Protein AF-A0A5R2MU47-F1 (afdb_monomer)

Sequence (101 aa):
TGYLPGRRWPVVRYGLISLAISAVMVFAIELIVRGDVAGTVSFFLQPFKPGWTTIVVFALVLIGLDAVLGRSHQSLMIVAPLTLSLAFVGHQKSHYLGDPP

Foldseek 3Di:
DDDDPDPPPVVVVLLVVLLVVLLVLLLVLVCLLVVDPVVSVVQVVDPPHCSVVSSVVSSCVQVVVCVVVVHRPPVCVVCRVVSNVVSNVNNVCCVVPVDDD

Structure (mmCIF, N/CA/C/O backbone):
data_AF-A0A5R2MU47-F1
#
_entry.id   AF-A0A5R2MU47-F1
#
loop_
_atom_site.group_PDB
_atom_site.id
_atom_site.type_symbol
_atom_site.label_atom_id
_atom_site.label_alt_id
_atom_site.label_comp_id
_atom_site.label_asym_id
_atom_site.label_entity_id
_atom_site.label_seq_id
_atom_site.pdbx_PDB_ins_code
_atom_site.Cartn_x
_atom_site.Cartn_y
_atom_site.Cartn_z
_atom_site.occupancy
_atom_site.B_iso_or_equiv
_atom_site.auth_seq_id
_atom_site.auth_comp_id
_atom_site.auth_asym_id
_atom_site.auth_atom_id
_atom_site.pdbx_PDB_model_num
ATOM 1 N N . THR A 1 1 ? -29.045 -1.112 29.932 1.00 57.25 1 THR A N 1
ATOM 2 C CA . THR A 1 1 ? -28.667 -0.686 28.567 1.00 57.25 1 THR A CA 1
ATOM 3 C C . THR A 1 1 ? -27.793 -1.776 27.983 1.00 57.25 1 THR A C 1
ATOM 5 O O . THR A 1 1 ? -26.723 -2.024 28.518 1.00 57.25 1 THR A O 1
ATOM 8 N N . GLY A 1 2 ? -28.338 -2.561 27.051 1.00 53.62 2 GLY A N 1
ATOM 9 C CA . GLY A 1 2 ? -27.833 -3.891 26.700 1.00 53.62 2 GLY A CA 1
ATOM 10 C C . GLY A 1 2 ? -26.483 -3.891 25.985 1.00 53.62 2 GLY A C 1
ATOM 11 O O . GLY A 1 2 ? -26.272 -3.142 25.033 1.00 53.62 2 GLY A O 1
ATOM 12 N N . TYR A 1 3 ? -25.597 -4.784 26.422 1.00 59.94 3 TYR A N 1
ATOM 13 C CA . TYR A 1 3 ? -24.485 -5.263 25.610 1.00 59.94 3 TYR A CA 1
ATOM 14 C C . TYR A 1 3 ? -25.071 -5.941 24.364 1.00 59.94 3 TYR A C 1
ATOM 16 O O . TYR A 1 3 ? -25.832 -6.897 24.489 1.00 59.94 3 TYR A O 1
ATOM 24 N N . LEU A 1 4 ? -24.738 -5.441 23.171 1.00 60.59 4 LEU A N 1
ATOM 25 C CA . LEU A 1 4 ? -25.024 -6.098 21.892 1.00 60.59 4 LEU A CA 1
ATOM 26 C C . LEU A 1 4 ? -23.769 -6.869 21.445 1.00 60.59 4 LEU A C 1
ATOM 28 O O . LEU A 1 4 ? -22.897 -6.290 20.788 1.00 60.59 4 LEU A O 1
ATOM 32 N N . PRO A 1 5 ? -23.629 -8.162 21.793 1.00 59.97 5 PRO A N 1
ATOM 33 C CA . PRO A 1 5 ? -22.539 -8.985 21.295 1.00 59.97 5 PRO A CA 1
ATOM 34 C C . PRO A 1 5 ? -22.840 -9.332 19.834 1.00 59.97 5 PRO A C 1
ATOM 36 O O . PRO A 1 5 ? -23.652 -10.205 19.551 1.00 59.97 5 PRO A O 1
ATOM 39 N N . GLY A 1 6 ? -22.229 -8.637 18.872 1.00 55.41 6 GLY A N 1
ATOM 40 C CA . GLY A 1 6 ? -22.458 -9.019 17.472 1.00 55.41 6 GLY A CA 1
ATOM 41 C C . GLY A 1 6 ? -21.830 -8.174 16.376 1.00 55.41 6 GLY A C 1
ATOM 42 O O . GLY A 1 6 ? -21.684 -8.653 15.253 1.00 55.41 6 GLY A O 1
ATOM 43 N N . ARG A 1 7 ? -21.382 -6.944 16.643 1.00 57.75 7 ARG A N 1
ATOM 44 C CA . ARG A 1 7 ? -20.823 -6.093 15.580 1.00 57.75 7 ARG A CA 1
ATOM 45 C C . ARG A 1 7 ? -19.331 -6.370 15.341 1.00 57.75 7 ARG A C 1
ATOM 47 O O . ARG A 1 7 ? -18.499 -5.496 15.520 1.00 57.75 7 ARG A O 1
ATOM 54 N N . ARG A 1 8 ? -18.986 -7.595 14.918 1.00 53.53 8 ARG A N 1
ATOM 55 C CA . ARG A 1 8 ? -17.639 -7.951 14.395 1.00 53.53 8 ARG A CA 1
ATOM 56 C C . ARG A 1 8 ? -17.429 -7.510 12.936 1.00 53.53 8 ARG A C 1
ATOM 58 O O . ARG A 1 8 ? -16.305 -7.371 12.470 1.00 53.53 8 ARG A O 1
ATOM 65 N N . TRP A 1 9 ? -18.524 -7.210 12.242 1.00 57.81 9 TRP A N 1
ATOM 66 C CA . TRP A 1 9 ? -18.565 -6.771 10.846 1.00 57.81 9 TRP A CA 1
ATOM 67 C C . TRP A 1 9 ? -17.836 -5.452 10.516 1.00 57.81 9 TRP A C 1
ATOM 69 O O . TRP A 1 9 ? -17.250 -5.389 9.439 1.00 57.81 9 TRP A O 1
ATOM 79 N N . PRO A 1 10 ? -17.821 -4.403 11.367 1.00 66.25 10 PRO A N 1
ATOM 80 C CA . PRO A 1 10 ? -17.152 -3.155 11.028 1.00 66.25 10 PRO A CA 1
ATOM 81 C C . PRO A 1 10 ? -15.630 -3.313 11.044 1.00 66.25 10 PRO A C 1
ATOM 83 O O . PRO A 1 10 ? -14.971 -2.735 10.191 1.00 66.25 10 PRO A O 1
ATOM 86 N N . VAL A 1 11 ? -15.080 -4.152 11.931 1.00 67.94 11 VAL A N 1
ATOM 87 C CA . VAL A 1 11 ? -13.631 -4.408 12.010 1.00 67.94 11 VAL A CA 1
ATOM 88 C C . VAL A 1 11 ? -13.158 -5.248 10.825 1.00 67.94 11 VAL A C 1
ATOM 90 O O . VAL A 1 11 ? -12.161 -4.908 10.198 1.00 67.94 11 VAL A O 1
ATOM 93 N N . VAL A 1 12 ? -13.903 -6.299 10.461 1.00 71.31 12 VAL A N 1
ATOM 94 C CA . VAL A 1 12 ? -13.592 -7.124 9.278 1.00 71.31 12 VAL A CA 1
ATOM 95 C C . VAL A 1 12 ? -13.699 -6.299 7.997 1.00 71.31 12 VAL A C 1
ATOM 97 O O . VAL A 1 12 ? -12.808 -6.347 7.156 1.00 71.31 12 VAL A O 1
ATOM 100 N N . ARG A 1 13 ? -14.758 -5.493 7.860 1.00 75.44 13 ARG A N 1
ATOM 101 C CA . ARG A 1 13 ? -14.941 -4.602 6.709 1.00 75.44 13 ARG A CA 1
ATOM 102 C C . ARG A 1 13 ? -13.832 -3.558 6.621 1.00 75.44 13 ARG A C 1
ATOM 104 O O . ARG A 1 13 ? -13.321 -3.323 5.534 1.00 75.44 13 ARG A O 1
ATOM 111 N N . TYR A 1 14 ? -13.446 -2.963 7.745 1.00 74.38 14 TYR A N 1
ATOM 112 C CA . TYR A 1 14 ? -12.335 -2.021 7.802 1.00 74.38 14 TYR A CA 1
ATOM 113 C C . TYR A 1 14 ? -11.010 -2.690 7.413 1.00 74.38 14 TYR A C 1
ATOM 115 O O . TYR A 1 14 ? -10.311 -2.180 6.546 1.00 74.38 14 TYR A O 1
ATOM 123 N N . GLY A 1 15 ? -10.714 -3.877 7.953 1.00 74.62 15 GLY A N 1
ATOM 124 C CA . GLY A 1 15 ? -9.528 -4.649 7.580 1.00 74.62 15 GLY A CA 1
ATOM 125 C C . GLY A 1 15 ? -9.486 -4.995 6.089 1.00 74.62 15 GLY A C 1
ATOM 126 O O . GLY A 1 15 ? -8.450 -4.820 5.456 1.00 74.62 15 GLY A O 1
ATOM 127 N N . LEU A 1 16 ? -10.614 -5.413 5.503 1.00 78.75 16 LEU A N 1
ATOM 128 C CA . LEU A 1 16 ? -10.721 -5.695 4.065 1.00 78.75 16 LEU A CA 1
ATOM 129 C C . LEU A 1 16 ? -10.524 -4.443 3.203 1.00 78.75 16 LEU A C 1
ATOM 131 O O . LEU A 1 16 ? -9.856 -4.514 2.177 1.00 78.75 16 LEU A O 1
ATOM 135 N N . ILE A 1 17 ? -11.073 -3.297 3.618 1.00 79.00 17 ILE A N 1
ATOM 136 C CA . ILE A 1 17 ? -10.879 -2.022 2.917 1.00 79.00 17 ILE A CA 1
ATOM 137 C C . ILE A 1 17 ? -9.410 -1.594 2.993 1.00 79.00 17 ILE A C 1
ATOM 139 O O . ILE A 1 17 ? -8.826 -1.268 1.965 1.00 79.00 17 ILE A O 1
ATOM 143 N N . SER A 1 18 ? -8.781 -1.658 4.168 1.00 74.81 18 SER A N 1
ATOM 144 C CA . SER A 1 18 ? -7.358 -1.336 4.331 1.00 74.81 18 SER A CA 1
ATOM 145 C C . SER A 1 18 ? -6.454 -2.283 3.537 1.00 74.81 18 SER A C 1
ATOM 147 O O . SER A 1 18 ? -5.463 -1.844 2.957 1.00 74.81 18 SER A O 1
ATOM 149 N N . LEU A 1 19 ? -6.817 -3.567 3.442 1.00 77.25 19 LEU A N 1
ATOM 150 C CA . LEU A 1 19 ? -6.124 -4.539 2.596 1.00 77.25 19 LEU A CA 1
ATOM 151 C C . LEU A 1 19 ? -6.263 -4.189 1.107 1.00 77.25 19 LEU A C 1
ATOM 153 O O . LEU A 1 19 ? -5.268 -4.198 0.388 1.00 77.25 19 LEU A O 1
ATOM 157 N N . ALA A 1 20 ? -7.470 -3.844 0.651 1.00 79.56 20 ALA A N 1
ATOM 158 C CA . ALA A 1 20 ? -7.713 -3.434 -0.730 1.00 79.56 20 ALA A CA 1
ATOM 159 C C . ALA A 1 20 ? -6.950 -2.148 -1.083 1.00 79.56 20 ALA A C 1
ATOM 161 O O . ALA A 1 20 ? -6.322 -2.075 -2.135 1.00 79.56 20 ALA A O 1
ATOM 162 N N . ILE A 1 21 ? -6.938 -1.161 -0.183 1.00 77.38 21 ILE A N 1
ATOM 163 C CA . ILE A 1 21 ? -6.176 0.079 -0.360 1.00 77.38 21 ILE A CA 1
ATOM 164 C C . ILE A 1 21 ? -4.673 -0.212 -0.425 1.00 77.38 21 ILE A C 1
ATOM 166 O O . ILE A 1 21 ? -3.991 0.300 -1.309 1.00 77.38 21 ILE A O 1
ATOM 170 N N . SER A 1 22 ? -4.159 -1.061 0.469 1.00 74.88 22 SER A N 1
ATOM 171 C CA . SER A 1 22 ? -2.761 -1.497 0.433 1.00 74.88 22 SER A CA 1
ATOM 172 C C . SER A 1 22 ? -2.414 -2.1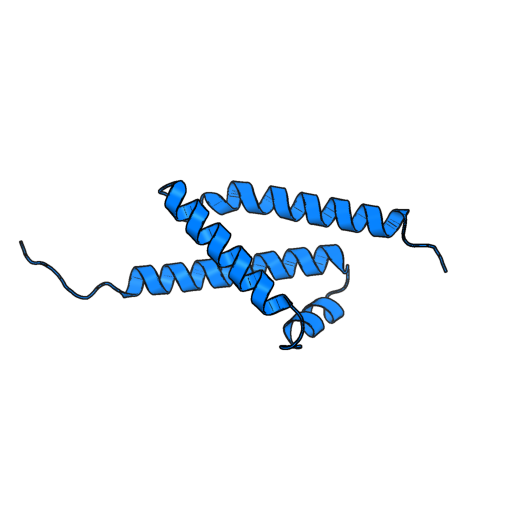75 -0.895 1.00 74.88 22 SER A C 1
ATOM 174 O O . SER A 1 22 ? -1.398 -1.852 -1.506 1.00 74.88 22 SER A O 1
ATOM 176 N N . ALA A 1 23 ? -3.284 -3.059 -1.392 1.00 77.19 23 ALA A N 1
ATOM 177 C CA . ALA A 1 23 ? -3.083 -3.732 -2.671 1.00 77.19 23 ALA A CA 1
ATOM 178 C C . ALA A 1 23 ? -3.009 -2.735 -3.838 1.00 77.19 23 ALA A C 1
ATOM 180 O O . ALA A 1 23 ? -2.107 -2.839 -4.668 1.00 77.19 23 ALA A O 1
ATOM 181 N N . VAL A 1 24 ? -3.899 -1.736 -3.868 1.00 80.69 24 VAL A N 1
ATOM 182 C CA . VAL A 1 24 ? -3.869 -0.658 -4.872 1.00 80.69 24 VAL A CA 1
ATOM 183 C C . VAL A 1 24 ? -2.585 0.166 -4.760 1.00 80.69 24 VAL A C 1
ATOM 185 O O . VAL A 1 24 ? -1.975 0.488 -5.778 1.00 80.69 24 VAL A O 1
ATOM 188 N N . MET A 1 25 ? -2.139 0.475 -3.540 1.00 76.94 25 MET A N 1
ATOM 189 C CA . MET A 1 25 ? -0.912 1.239 -3.313 1.00 76.94 25 MET A CA 1
ATOM 190 C C . MET A 1 25 ? 0.325 0.482 -3.809 1.00 76.94 25 MET A C 1
ATOM 192 O O . MET A 1 25 ? 1.129 1.039 -4.552 1.00 76.94 25 MET A O 1
ATOM 196 N N . VAL A 1 26 ? 0.464 -0.796 -3.447 1.00 79.44 26 VAL A N 1
ATOM 197 C CA . VAL A 1 26 ? 1.579 -1.640 -3.902 1.00 79.44 26 VAL A CA 1
ATOM 198 C C . VAL A 1 26 ? 1.550 -1.809 -5.420 1.00 79.44 26 VAL A C 1
ATOM 200 O O . VAL A 1 26 ? 2.596 -1.745 -6.058 1.00 79.44 26 VAL A O 1
ATOM 203 N N . PHE A 1 27 ? 0.365 -1.953 -6.017 1.00 77.25 27 PHE A N 1
ATOM 204 C CA . PHE A 1 27 ? 0.215 -2.011 -7.470 1.00 77.25 27 PHE A CA 1
ATOM 205 C C . PHE A 1 27 ? 0.693 -0.720 -8.151 1.00 77.25 27 PHE A C 1
ATOM 207 O O . PHE A 1 27 ? 1.427 -0.787 -9.133 1.00 77.25 27 PHE A O 1
ATOM 214 N N . ALA A 1 28 ? 0.337 0.449 -7.609 1.00 76.81 28 ALA A N 1
ATOM 215 C CA . ALA A 1 28 ? 0.790 1.741 -8.125 1.00 76.81 28 ALA A CA 1
ATOM 216 C C . ALA A 1 28 ? 2.312 1.927 -7.993 1.00 76.81 28 ALA A C 1
ATOM 218 O O . ALA A 1 28 ? 2.952 2.418 -8.920 1.00 76.81 28 ALA A O 1
ATOM 219 N N . ILE A 1 29 ? 2.898 1.504 -6.869 1.00 75.56 29 ILE A N 1
ATOM 220 C CA . ILE A 1 29 ? 4.352 1.531 -6.656 1.00 75.56 29 ILE A CA 1
ATOM 221 C C . ILE A 1 29 ? 5.058 0.654 -7.693 1.00 75.56 29 ILE A C 1
ATOM 223 O O . ILE A 1 29 ? 5.989 1.116 -8.347 1.00 75.56 29 ILE A O 1
ATOM 227 N N . GLU A 1 30 ? 4.601 -0.585 -7.879 1.00 78.38 30 GLU A N 1
ATOM 228 C CA . GLU A 1 30 ? 5.218 -1.523 -8.820 1.00 78.38 30 GLU A CA 1
ATOM 229 C C . GLU A 1 30 ? 5.093 -1.035 -10.271 1.00 78.38 30 GLU A C 1
ATOM 231 O O . GLU A 1 30 ? 6.047 -1.148 -11.040 1.00 78.38 30 GLU A O 1
ATOM 236 N N . LEU A 1 31 ? 3.963 -0.407 -10.618 1.00 75.56 31 LEU A N 1
ATOM 237 C CA . LEU A 1 31 ? 3.762 0.261 -11.905 1.00 75.56 31 LEU A CA 1
ATOM 238 C C . LEU A 1 31 ? 4.787 1.367 -12.155 1.00 75.56 31 LEU A C 1
ATOM 240 O O . LEU A 1 31 ? 5.345 1.440 -13.245 1.00 75.56 31 LEU A O 1
ATOM 244 N N . ILE A 1 32 ? 5.045 2.218 -11.159 1.00 73.00 32 ILE A N 1
ATOM 245 C CA . ILE A 1 32 ? 6.022 3.310 -11.269 1.00 73.00 32 ILE A CA 1
ATOM 246 C C . ILE A 1 32 ? 7.441 2.750 -11.369 1.00 73.00 32 ILE A C 1
ATOM 248 O O . ILE A 1 32 ? 8.2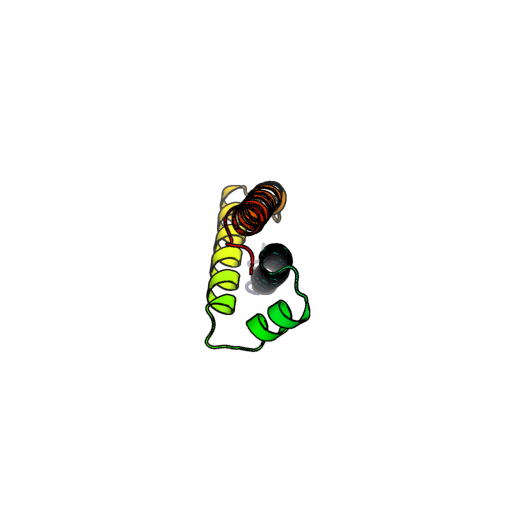28 3.208 -12.191 1.00 73.00 32 ILE A O 1
ATOM 252 N N . VAL A 1 33 ? 7.774 1.751 -10.549 1.00 68.62 33 VAL A N 1
ATOM 253 C CA . VAL A 1 33 ? 9.114 1.155 -10.524 1.00 68.62 33 VAL A CA 1
ATOM 254 C C . VAL A 1 33 ? 9.418 0.442 -11.840 1.00 68.62 33 VAL A C 1
ATOM 256 O O . VAL A 1 33 ? 10.475 0.681 -12.422 1.00 68.62 33 VAL A O 1
ATOM 259 N N . ARG A 1 34 ? 8.502 -0.405 -12.327 1.00 70.31 34 ARG A N 1
ATOM 260 C CA . ARG A 1 34 ? 8.699 -1.178 -13.563 1.00 70.31 34 ARG A CA 1
ATOM 261 C C . ARG A 1 34 ? 8.470 -0.367 -14.832 1.00 70.31 34 ARG A C 1
ATOM 263 O O . ARG 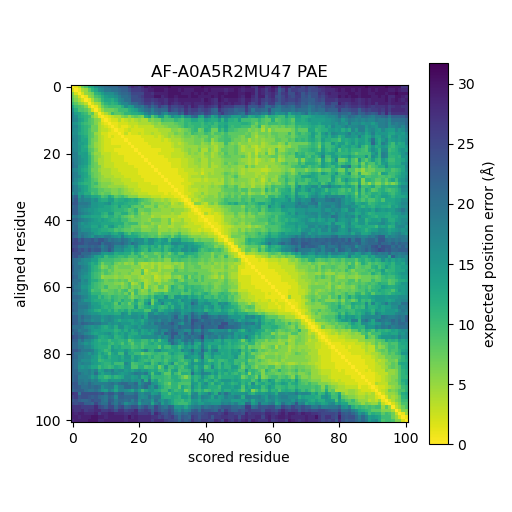A 1 34 ? 9.028 -0.727 -15.860 1.00 70.31 34 ARG A O 1
ATOM 270 N N . GLY A 1 35 ? 7.603 0.644 -14.795 1.00 69.06 35 GLY A N 1
ATOM 271 C CA . GLY A 1 35 ? 7.160 1.369 -15.989 1.00 69.06 35 GLY A CA 1
ATOM 272 C C . GLY A 1 35 ? 6.340 0.528 -16.981 1.00 69.06 35 GLY A C 1
ATOM 273 O O . GLY A 1 35 ? 6.006 1.022 -18.053 1.00 69.06 35 GLY A O 1
ATOM 274 N N . ASP A 1 36 ? 6.001 -0.723 -16.642 1.00 74.75 36 ASP A N 1
ATOM 275 C CA . ASP A 1 36 ? 5.255 -1.655 -17.493 1.00 74.75 36 ASP A CA 1
ATOM 276 C C . ASP A 1 36 ? 4.047 -2.254 -16.753 1.00 74.75 36 ASP A C 1
ATOM 278 O O . ASP A 1 36 ? 4.155 -2.844 -15.668 1.00 74.75 36 ASP A O 1
ATOM 282 N N . VAL A 1 37 ? 2.877 -2.127 -17.382 1.00 72.81 37 VAL A N 1
ATOM 283 C CA . VAL A 1 37 ? 1.593 -2.631 -16.882 1.00 72.81 37 VAL A CA 1
ATOM 284 C C . VAL A 1 37 ? 1.550 -4.161 -16.949 1.00 72.81 37 VAL A C 1
ATOM 286 O O . VAL A 1 37 ? 1.077 -4.801 -16.007 1.00 72.81 37 VAL A O 1
ATOM 289 N N . ALA A 1 38 ? 2.075 -4.770 -18.018 1.00 72.88 38 ALA A N 1
ATOM 290 C CA . ALA A 1 38 ? 2.020 -6.219 -18.216 1.00 72.88 38 ALA A CA 1
ATOM 291 C C . ALA A 1 38 ? 2.935 -6.958 -17.226 1.00 72.88 38 ALA A C 1
ATOM 293 O O . ALA A 1 38 ? 2.520 -7.934 -16.591 1.00 72.88 38 ALA A O 1
ATOM 294 N N . GLY A 1 39 ? 4.151 -6.446 -17.020 1.00 66.62 39 GLY A N 1
ATOM 295 C CA . GLY A 1 39 ? 5.087 -6.926 -16.009 1.00 66.62 39 GLY A CA 1
ATOM 296 C C . GLY A 1 39 ? 4.548 -6.800 -14.583 1.00 66.62 39 GLY A C 1
ATOM 297 O O . GLY A 1 39 ? 4.743 -7.713 -13.778 1.00 66.62 39 GLY A O 1
ATOM 298 N N . THR A 1 40 ? 3.819 -5.722 -14.281 1.00 70.19 40 THR A N 1
ATOM 299 C CA . THR A 1 40 ? 3.175 -5.535 -12.972 1.00 70.19 40 THR A CA 1
ATOM 300 C C . THR A 1 40 ? 2.057 -6.555 -12.744 1.00 70.19 40 THR A C 1
ATOM 302 O O . THR A 1 40 ? 2.032 -7.218 -11.711 1.00 70.19 40 THR A O 1
ATOM 305 N N . VAL A 1 41 ? 1.167 -6.775 -13.716 1.00 72.31 41 VAL A N 1
ATOM 306 C CA . VAL A 1 41 ? 0.101 -7.790 -13.587 1.00 72.31 41 VAL A CA 1
ATOM 307 C C . VAL A 1 41 ? 0.687 -9.204 -13.460 1.00 72.31 41 VAL A C 1
ATOM 309 O O . VAL A 1 41 ? 0.254 -9.978 -12.607 1.00 72.31 41 VAL A O 1
ATOM 312 N N . SER A 1 42 ? 1.725 -9.525 -14.237 1.00 70.31 42 SER A N 1
ATOM 313 C CA . SER A 1 42 ? 2.458 -10.797 -14.142 1.00 70.31 42 SER A CA 1
ATOM 314 C C . SER A 1 42 ? 3.102 -11.010 -12.764 1.00 70.31 42 SER A C 1
ATOM 316 O O . SER A 1 42 ? 3.059 -12.112 -12.217 1.00 70.31 42 SER A O 1
ATOM 318 N N . PHE A 1 43 ? 3.637 -9.948 -12.151 1.00 66.94 43 PHE A N 1
ATOM 319 C CA . PHE A 1 43 ? 4.188 -9.986 -10.795 1.00 66.94 43 PHE A CA 1
ATOM 320 C C . PHE A 1 43 ? 3.130 -10.339 -9.738 1.00 66.94 43 PHE A C 1
ATOM 322 O O . PHE A 1 43 ? 3.411 -11.131 -8.840 1.00 66.94 43 PHE A O 1
ATOM 329 N N . PHE A 1 44 ? 1.906 -9.818 -9.873 1.00 67.06 44 PHE A N 1
ATOM 330 C CA . PHE A 1 44 ? 0.784 -10.145 -8.982 1.00 67.06 44 PHE A CA 1
ATOM 331 C C . PHE A 1 44 ? 0.220 -11.557 -9.209 1.00 67.06 44 PHE A C 1
ATOM 333 O O . PHE A 1 44 ? -0.230 -12.201 -8.260 1.00 67.06 44 PHE A O 1
ATOM 340 N N . LEU A 1 45 ? 0.273 -12.057 -10.448 1.00 68.56 45 LEU A N 1
ATOM 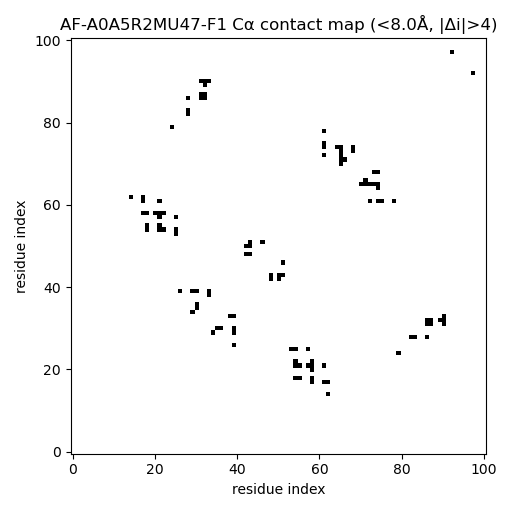341 C CA . LEU A 1 45 ? -0.167 -13.408 -10.814 1.00 68.56 45 LEU A CA 1
ATOM 342 C C . LEU A 1 45 ? 0.821 -14.509 -10.402 1.00 68.56 45 LEU A C 1
ATOM 344 O O . LEU A 1 45 ? 0.456 -15.682 -10.421 1.00 68.56 45 LEU A O 1
ATOM 348 N N . GLN A 1 46 ? 2.053 -14.162 -10.023 1.00 68.75 46 GLN A N 1
ATOM 349 C CA . GLN A 1 46 ? 3.054 -15.116 -9.548 1.00 68.75 46 GLN A CA 1
ATOM 350 C C . GLN A 1 46 ? 3.041 -15.203 -8.010 1.00 68.75 46 GLN A C 1
ATOM 352 O O . GLN A 1 46 ? 3.684 -14.387 -7.348 1.00 68.75 46 GLN A O 1
ATOM 357 N N . PRO A 1 47 ? 2.381 -16.216 -7.411 1.00 58.22 47 PRO A N 1
ATOM 358 C CA . PRO A 1 47 ? 2.215 -16.317 -5.955 1.00 58.22 47 PRO A CA 1
ATOM 359 C C . PRO A 1 47 ? 3.532 -16.515 -5.188 1.00 58.22 47 PRO A C 1
ATOM 361 O O . PRO A 1 47 ? 3.583 -16.281 -3.986 1.00 58.22 47 PRO A O 1
ATOM 364 N N . PHE A 1 48 ? 4.605 -16.923 -5.874 1.00 55.59 48 PHE A N 1
ATOM 365 C CA . PHE A 1 48 ? 5.928 -17.151 -5.282 1.00 55.59 48 PHE A CA 1
ATOM 366 C C . PHE A 1 48 ? 6.844 -15.923 -5.305 1.00 55.59 48 PHE A C 1
ATOM 368 O O . PHE A 1 48 ? 7.954 -15.980 -4.780 1.00 55.59 48 PHE A O 1
ATOM 375 N N . LYS A 1 49 ? 6.414 -14.810 -5.911 1.00 57.09 49 LYS A N 1
ATOM 376 C CA . LYS A 1 49 ? 7.138 -13.541 -5.806 1.00 57.09 49 LYS A CA 1
ATOM 377 C C . LYS A 1 49 ? 6.671 -12.784 -4.559 1.00 57.09 49 LYS A C 1
ATOM 379 O O . LYS A 1 49 ? 5.497 -12.873 -4.203 1.00 57.09 49 LYS A O 1
ATOM 384 N N . PRO A 1 50 ? 7.549 -12.003 -3.903 1.00 60.47 50 PRO A N 1
ATOM 385 C CA . PRO A 1 50 ? 7.261 -11.309 -2.640 1.00 60.47 50 PRO A CA 1
ATOM 386 C C . PRO A 1 50 ? 6.210 -10.174 -2.745 1.00 60.47 50 PRO A C 1
ATOM 388 O O . PRO A 1 50 ? 6.187 -9.263 -1.923 1.00 60.47 50 PRO A O 1
ATOM 391 N N . GLY A 1 51 ? 5.314 -10.193 -3.737 1.00 66.06 51 GLY A N 1
ATOM 392 C CA . GLY A 1 51 ? 4.241 -9.208 -3.893 1.00 66.06 51 GLY A CA 1
ATOM 393 C C . GLY A 1 51 ? 3.187 -9.309 -2.791 1.00 66.06 51 GLY A C 1
ATOM 394 O O . GLY A 1 51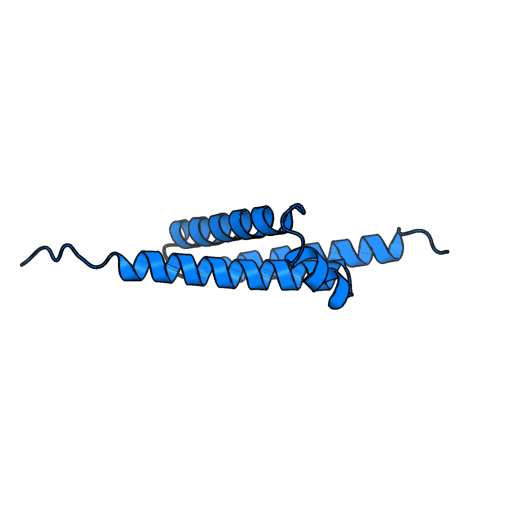 ? 2.835 -8.308 -2.171 1.00 66.06 51 GLY A O 1
ATOM 395 N N . TRP A 1 52 ? 2.747 -10.526 -2.467 1.00 68.25 52 TRP A N 1
ATOM 396 C CA . TRP A 1 52 ? 1.711 -10.759 -1.453 1.00 68.25 52 TRP A CA 1
ATOM 397 C C . TRP A 1 52 ? 2.160 -10.355 -0.046 1.00 68.25 52 TRP A C 1
ATOM 399 O O . TRP A 1 52 ? 1.403 -9.729 0.695 1.00 68.25 52 TRP A O 1
ATOM 409 N N . THR A 1 53 ? 3.411 -10.649 0.312 1.00 72.69 53 THR A N 1
ATOM 410 C CA . THR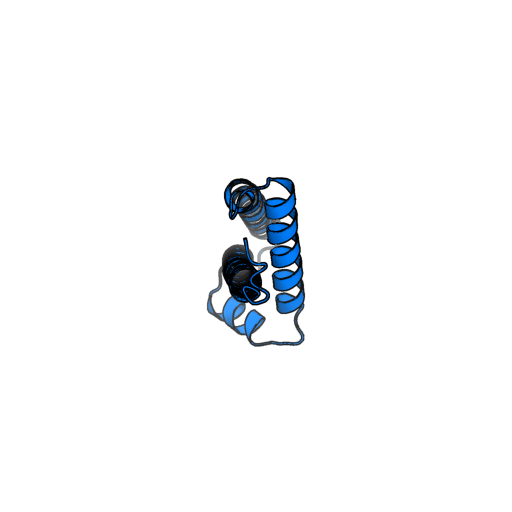 A 1 53 ? 3.979 -10.257 1.609 1.00 72.69 53 THR A CA 1
ATOM 411 C C . THR A 1 53 ? 4.092 -8.740 1.736 1.00 72.69 53 THR A C 1
ATOM 413 O O . THR A 1 53 ? 3.768 -8.198 2.789 1.00 72.69 53 THR A O 1
ATOM 416 N N . THR A 1 54 ? 4.455 -8.039 0.659 1.00 75.50 54 THR A N 1
ATOM 417 C CA . THR A 1 54 ? 4.548 -6.571 0.646 1.00 75.50 54 THR A CA 1
ATOM 418 C C . THR A 1 54 ? 3.181 -5.915 0.859 1.00 75.50 54 THR A C 1
ATOM 420 O O . THR A 1 54 ? 3.064 -4.994 1.665 1.00 75.50 54 THR A O 1
ATOM 423 N N . ILE A 1 55 ? 2.126 -6.440 0.225 1.00 75.69 55 ILE A N 1
ATOM 424 C CA . ILE A 1 55 ? 0.739 -5.974 0.419 1.00 75.69 55 ILE A CA 1
ATOM 425 C C . ILE A 1 55 ? 0.297 -6.149 1.872 1.00 75.69 55 ILE A C 1
ATOM 427 O O . ILE A 1 55 ? -0.295 -5.238 2.454 1.00 75.69 55 ILE A O 1
ATOM 431 N N . VAL A 1 56 ? 0.588 -7.303 2.477 1.00 75.50 56 VAL A N 1
ATOM 432 C CA . VAL A 1 56 ? 0.226 -7.577 3.874 1.00 75.50 56 VAL A CA 1
ATOM 433 C C . VAL A 1 56 ? 0.990 -6.658 4.826 1.00 75.50 56 VAL A C 1
ATOM 435 O O . VAL A 1 56 ? 0.382 -6.079 5.722 1.00 75.50 56 VAL A O 1
ATOM 438 N N . VAL A 1 57 ? 2.294 -6.460 4.614 1.00 79.81 57 VAL A N 1
ATOM 439 C CA . VAL A 1 57 ? 3.110 -5.551 5.434 1.00 79.81 57 VAL A CA 1
ATOM 440 C C . VAL A 1 57 ? 2.590 -4.117 5.339 1.00 79.81 57 VAL A C 1
ATOM 442 O O . VAL A 1 57 ? 2.357 -3.492 6.370 1.00 79.81 57 VAL A O 1
ATOM 445 N N . PHE A 1 58 ? 2.325 -3.609 4.133 1.00 74.69 58 PHE A N 1
ATOM 446 C CA . PHE A 1 58 ? 1.751 -2.272 3.957 1.00 74.69 58 PHE A CA 1
ATOM 447 C C . PHE A 1 58 ? 0.361 -2.145 4.588 1.00 74.69 58 PHE A C 1
ATOM 449 O O . PHE A 1 58 ? 0.061 -1.121 5.201 1.00 74.69 58 PHE A O 1
ATOM 456 N N . ALA A 1 59 ? -0.472 -3.187 4.511 1.00 75.81 59 ALA A N 1
ATOM 457 C CA . ALA A 1 59 ? -1.786 -3.188 5.144 1.00 75.81 59 ALA A CA 1
ATOM 458 C C . ALA A 1 59 ? -1.663 -3.106 6.672 1.00 75.81 59 ALA A C 1
ATOM 460 O O . ALA A 1 59 ? -2.366 -2.316 7.298 1.00 75.81 59 ALA A O 1
ATOM 461 N N . LEU A 1 60 ? -0.741 -3.864 7.272 1.00 77.44 60 LEU A N 1
ATOM 462 C CA . LEU A 1 60 ? -0.461 -3.805 8.708 1.00 77.44 60 LEU A CA 1
ATOM 463 C C . LEU A 1 60 ? 0.089 -2.443 9.131 1.00 77.44 60 LEU A C 1
ATOM 465 O O . LEU A 1 60 ? -0.317 -1.930 10.169 1.00 77.44 60 LEU A O 1
ATOM 469 N N . VAL A 1 61 ? 0.963 -1.837 8.322 1.00 77.88 61 VAL A N 1
ATOM 470 C CA . VAL A 1 61 ? 1.477 -0.484 8.572 1.00 77.88 61 VAL A CA 1
ATOM 471 C C . VAL A 1 61 ? 0.339 0.532 8.543 1.00 77.88 61 VAL A C 1
ATOM 473 O O . VAL A 1 61 ? 0.209 1.293 9.493 1.00 77.88 61 VAL A O 1
ATOM 476 N N . LEU A 1 62 ? -0.520 0.523 7.518 1.00 71.06 62 LEU A N 1
ATOM 477 C CA . LEU A 1 62 ? -1.657 1.447 7.420 1.00 71.06 62 LEU A CA 1
ATOM 478 C C . LEU A 1 62 ? -2.651 1.261 8.573 1.00 71.06 62 LEU A C 1
ATOM 480 O O . LEU A 1 62 ? -3.065 2.244 9.181 1.00 71.06 62 LEU A O 1
ATOM 484 N N . ILE A 1 63 ? -2.991 0.015 8.917 1.00 72.69 63 ILE A N 1
ATOM 485 C CA . ILE A 1 63 ? -3.887 -0.300 10.041 1.00 72.69 63 ILE A CA 1
ATOM 486 C C . ILE A 1 63 ? -3.263 0.133 11.373 1.00 72.69 63 ILE A C 1
ATOM 488 O O . ILE A 1 63 ? -3.943 0.728 12.205 1.00 72.69 63 ILE A O 1
ATOM 492 N N . GLY A 1 64 ? -1.975 -0.146 11.581 1.00 72.38 64 GLY A N 1
ATOM 493 C CA . GLY A 1 64 ? -1.252 0.244 12.789 1.00 72.38 64 GLY A CA 1
ATOM 494 C C . GLY A 1 64 ? -1.160 1.760 12.936 1.00 72.38 64 GLY A C 1
ATOM 495 O O . GLY A 1 64 ? -1.417 2.292 14.013 1.00 72.38 64 GLY A O 1
ATOM 496 N N . LEU A 1 65 ? -0.864 2.473 11.850 1.00 69.31 65 LEU A N 1
ATOM 497 C CA . LEU A 1 65 ? -0.774 3.930 11.857 1.00 69.31 65 LEU A CA 1
ATOM 498 C C . LEU A 1 65 ? -2.155 4.586 12.031 1.00 69.31 65 LEU A C 1
ATOM 500 O O . LEU A 1 65 ? -2.275 5.542 12.792 1.00 69.31 65 LEU A O 1
ATOM 504 N N . ASP A 1 66 ? -3.203 4.057 11.392 1.00 64.56 66 ASP A N 1
ATOM 505 C CA . ASP A 1 66 ? -4.588 4.499 11.614 1.00 64.56 66 ASP A CA 1
ATOM 506 C C . ASP A 1 66 ? -5.032 4.260 13.071 1.00 64.56 66 ASP A C 1
ATOM 508 O O . ASP A 1 66 ? -5.734 5.095 13.645 1.00 64.56 66 ASP A O 1
ATOM 512 N N . ALA A 1 67 ? -4.592 3.159 13.696 1.00 69.50 67 ALA A N 1
ATOM 513 C CA . ALA A 1 67 ? -4.849 2.877 15.108 1.00 69.50 67 ALA A CA 1
ATOM 514 C C . ALA A 1 67 ? -4.113 3.851 16.047 1.00 69.50 67 ALA A C 1
ATOM 516 O O . ALA A 1 67 ? -4.697 4.294 17.034 1.00 69.50 67 ALA A O 1
ATOM 517 N N . VAL A 1 68 ? -2.869 4.230 15.727 1.00 71.56 68 VAL A N 1
ATOM 518 C CA . VAL A 1 68 ? -2.083 5.224 16.487 1.00 71.56 68 VAL A CA 1
ATOM 519 C C . VAL A 1 68 ? -2.669 6.631 16.354 1.00 71.56 68 VAL A C 1
ATOM 521 O O . VAL A 1 68 ? -2.726 7.373 17.331 1.00 71.56 68 VAL A O 1
ATOM 524 N N . LEU A 1 69 ? -3.134 7.002 15.159 1.00 67.50 69 LEU A N 1
ATOM 525 C CA . LEU A 1 69 ? -3.722 8.317 14.884 1.00 67.50 69 LEU A CA 1
ATOM 526 C C . LEU A 1 69 ? -5.166 8.448 15.400 1.00 67.50 69 LEU A C 1
ATOM 528 O O . LEU A 1 69 ? -5.709 9.552 15.425 1.00 67.50 69 LEU A O 1
ATOM 532 N N . GLY A 1 70 ? -5.807 7.341 15.797 1.00 61.69 70 GLY A N 1
ATOM 533 C CA . GLY A 1 70 ? -7.174 7.321 16.331 1.00 61.69 70 GLY A CA 1
ATOM 534 C C . GLY A 1 70 ? -8.260 7.696 15.312 1.00 61.69 70 GLY A C 1
ATOM 535 O O . GLY A 1 70 ? -9.423 7.866 15.684 1.00 61.69 70 GLY A O 1
ATOM 536 N N . ARG A 1 71 ? -7.904 7.833 14.027 1.00 65.50 71 ARG A N 1
ATOM 537 C CA . ARG A 1 71 ? -8.800 8.199 12.923 1.00 65.50 71 ARG A CA 1
ATOM 538 C C . ARG A 1 71 ? -8.546 7.321 11.703 1.00 65.50 71 ARG A C 1
ATOM 540 O O . ARG A 1 71 ? -7.426 7.212 11.216 1.00 65.50 71 ARG A O 1
ATOM 547 N N . SER A 1 72 ? -9.636 6.757 11.184 1.00 60.66 72 SER A N 1
ATOM 548 C CA . SER A 1 72 ? -9.653 5.954 9.960 1.00 60.66 72 SER A CA 1
ATOM 549 C C . SER A 1 72 ? -9.112 6.751 8.769 1.00 60.66 72 SER A C 1
ATOM 551 O O . SER A 1 72 ? -9.597 7.848 8.496 1.00 60.66 72 SER A O 1
ATOM 553 N N . HIS A 1 73 ? -8.174 6.157 8.029 1.00 60.00 73 HIS A N 1
ATOM 554 C CA . HIS A 1 73 ? -7.639 6.595 6.733 1.00 60.00 73 HIS A CA 1
ATOM 555 C C . HIS A 1 73 ? -6.750 7.843 6.754 1.00 60.00 73 HIS A C 1
ATOM 557 O O . HIS A 1 73 ? -6.382 8.354 5.696 1.00 60.00 73 HIS A O 1
ATOM 563 N N . GLN A 1 74 ? -6.357 8.327 7.933 1.00 68.75 74 GLN A N 1
ATOM 564 C CA . GLN A 1 74 ? -5.452 9.472 8.037 1.00 68.75 74 GLN A CA 1
ATOM 565 C C . GLN A 1 74 ? -3.999 9.080 7.723 1.00 68.75 74 GLN A C 1
ATOM 567 O O . GLN A 1 74 ? -3.231 9.902 7.224 1.00 68.75 74 GLN A O 1
ATOM 572 N N . SER A 1 75 ? -3.637 7.810 7.930 1.00 68.50 75 SER A N 1
ATOM 573 C CA . SER A 1 75 ? -2.321 7.274 7.566 1.00 68.50 75 SER A CA 1
ATOM 574 C C . SER A 1 75 ? -2.003 7.408 6.076 1.00 68.50 75 SER A C 1
ATOM 576 O O . SER A 1 75 ? -0.850 7.643 5.714 1.00 68.50 75 SER A O 1
ATOM 578 N N . LEU A 1 76 ? -3.017 7.347 5.207 1.00 70.75 76 LEU A N 1
ATOM 579 C CA . LEU A 1 76 ? -2.851 7.462 3.757 1.00 70.75 76 LEU A CA 1
ATOM 580 C C . LEU A 1 76 ? -2.271 8.806 3.332 1.00 70.75 76 LEU A C 1
ATOM 582 O O . LEU A 1 76 ? -1.446 8.840 2.425 1.00 70.75 76 LEU A O 1
ATOM 586 N N . MET A 1 77 ? -2.634 9.896 4.013 1.00 78.06 77 MET A N 1
ATOM 587 C CA . MET A 1 77 ? -2.114 11.228 3.685 1.00 78.06 77 MET A CA 1
ATOM 588 C C . MET A 1 77 ? -0.608 11.355 3.940 1.00 78.06 77 MET A C 1
ATOM 590 O O . MET A 1 77 ? 0.027 12.231 3.366 1.00 78.06 77 MET A O 1
ATOM 594 N N . ILE A 1 78 ? -0.036 10.491 4.783 1.00 76.88 78 ILE A N 1
ATOM 595 C CA . ILE A 1 78 ? 1.393 10.490 5.120 1.00 76.88 78 ILE A CA 1
ATOM 596 C C . ILE A 1 78 ? 2.121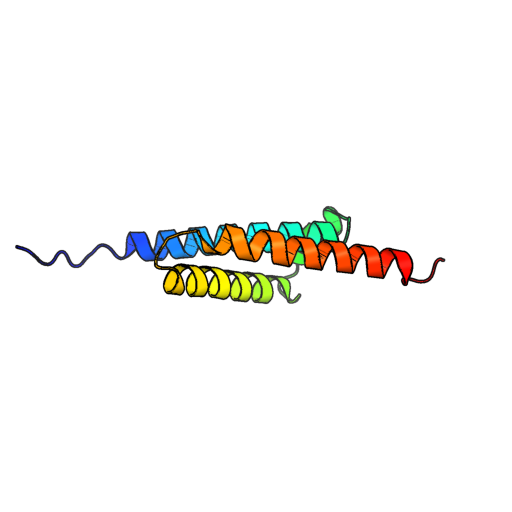 9.410 4.315 1.00 76.88 78 ILE A C 1
ATOM 598 O O . ILE A 1 78 ? 3.122 9.683 3.657 1.00 76.88 78 ILE A O 1
ATOM 602 N N . VAL A 1 79 ? 1.605 8.178 4.341 1.00 77.00 79 VAL A N 1
ATOM 603 C CA . VAL A 1 79 ? 2.272 7.009 3.755 1.00 77.00 79 VAL A CA 1
ATOM 604 C C . VAL A 1 79 ? 2.268 7.069 2.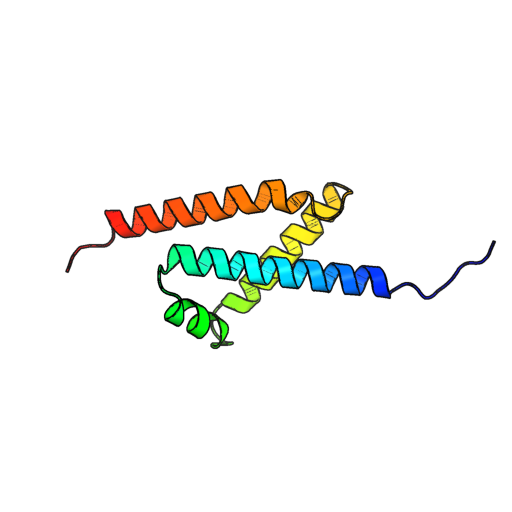228 1.00 77.00 79 VAL A C 1
ATOM 606 O O . VAL A 1 79 ? 3.282 6.732 1.617 1.00 77.00 79 VAL A O 1
ATOM 609 N N . ALA A 1 80 ? 1.181 7.530 1.598 1.00 76.56 80 ALA A N 1
ATOM 610 C CA . ALA A 1 80 ? 1.095 7.599 0.139 1.00 76.56 80 ALA A CA 1
ATOM 611 C C . ALA A 1 80 ? 2.135 8.551 -0.481 1.00 76.56 80 ALA A C 1
ATOM 613 O O . ALA A 1 80 ? 2.918 8.082 -1.307 1.00 76.56 80 ALA A O 1
ATOM 614 N N . PRO A 1 81 ? 2.238 9.842 -0.092 1.00 81.94 81 PRO A N 1
ATOM 615 C CA . PRO A 1 81 ? 3.230 10.728 -0.700 1.00 81.94 81 PRO A CA 1
ATOM 616 C C . PRO A 1 81 ? 4.667 10.288 -0.405 1.00 81.94 81 PRO A C 1
ATOM 618 O O . PRO A 1 81 ? 5.512 10.384 -1.292 1.00 81.94 81 PRO A O 1
ATOM 621 N N . LEU A 1 82 ? 4.950 9.750 0.787 1.00 81.31 82 LEU A N 1
ATOM 622 C CA . LEU A 1 82 ? 6.279 9.226 1.128 1.00 81.31 82 LEU A CA 1
ATOM 623 C C . LEU A 1 82 ? 6.692 8.064 0.220 1.00 81.31 82 LEU A C 1
ATOM 625 O O . LEU A 1 82 ? 7.777 8.072 -0.357 1.00 81.31 82 LEU A O 1
ATOM 629 N N . THR A 1 83 ? 5.825 7.064 0.088 1.00 81.06 83 THR A N 1
ATOM 630 C CA . THR A 1 83 ? 6.148 5.827 -0.635 1.00 81.06 83 THR A CA 1
ATOM 631 C C . THR A 1 83 ? 6.155 6.032 -2.145 1.00 81.06 83 THR A C 1
ATOM 633 O O . THR A 1 83 ? 7.051 5.522 -2.815 1.00 81.06 83 THR A O 1
ATOM 636 N N . LEU A 1 84 ? 5.254 6.865 -2.673 1.00 79.12 84 LEU A N 1
ATOM 637 C CA . LEU A 1 84 ? 5.278 7.281 -4.077 1.00 79.12 84 LEU A CA 1
ATOM 638 C C . LEU A 1 84 ? 6.529 8.103 -4.409 1.00 79.12 84 LEU A C 1
ATOM 640 O O . LEU A 1 84 ? 7.144 7.872 -5.447 1.00 79.12 84 LEU A O 1
ATOM 644 N N . SER A 1 85 ? 6.952 9.011 -3.522 1.00 81.25 85 SER A N 1
ATOM 645 C CA . SER A 1 85 ? 8.185 9.787 -3.728 1.00 81.25 85 SER A CA 1
ATOM 646 C C . SER A 1 85 ? 9.419 8.885 -3.745 1.00 81.25 85 SER A C 1
ATOM 648 O O . SER A 1 85 ? 10.278 9.034 -4.609 1.00 81.25 85 SER A O 1
ATOM 650 N N . LEU A 1 86 ? 9.496 7.909 -2.833 1.00 80.38 86 LEU A N 1
ATOM 651 C CA . LEU A 1 86 ? 10.581 6.924 -2.811 1.00 80.38 86 LEU A CA 1
ATOM 652 C C . LEU A 1 86 ? 10.602 6.059 -4.077 1.00 80.38 86 LEU A C 1
ATOM 654 O O . LEU A 1 86 ? 11.672 5.844 -4.644 1.00 80.38 86 LEU A O 1
ATOM 658 N N . ALA A 1 87 ? 9.435 5.605 -4.542 1.00 77.94 87 ALA A N 1
ATOM 659 C CA . ALA A 1 87 ? 9.310 4.847 -5.785 1.00 77.94 87 ALA A CA 1
ATOM 660 C C . ALA A 1 87 ? 9.774 5.670 -6.995 1.00 77.94 87 ALA A C 1
ATOM 662 O O . ALA A 1 87 ? 10.553 5.184 -7.813 1.00 77.94 87 ALA A O 1
ATOM 663 N N . PHE A 1 88 ? 9.365 6.939 -7.067 1.00 78.94 88 PHE A N 1
ATOM 664 C CA . PHE A 1 88 ? 9.784 7.857 -8.121 1.00 78.94 88 PHE A CA 1
ATOM 665 C C . PHE A 1 88 ? 11.301 8.085 -8.111 1.00 78.94 88 PHE A C 1
ATOM 667 O O . PHE A 1 88 ? 11.953 7.939 -9.141 1.00 78.94 88 PHE A O 1
ATOM 674 N N . VAL A 1 89 ? 11.891 8.375 -6.947 1.00 79.62 89 VAL A N 1
ATOM 675 C CA . VAL A 1 89 ? 13.348 8.546 -6.809 1.00 79.62 89 VAL A CA 1
ATOM 676 C C . VAL A 1 89 ? 14.096 7.263 -7.190 1.00 79.62 89 VAL A C 1
ATOM 678 O O . VAL A 1 89 ? 15.126 7.336 -7.858 1.00 79.62 89 VAL A O 1
ATOM 681 N N . GLY A 1 90 ? 13.579 6.089 -6.814 1.00 73.56 90 GLY A N 1
ATOM 682 C CA . GLY A 1 90 ? 14.139 4.794 -7.205 1.00 73.56 90 GLY A CA 1
ATOM 683 C C . GLY A 1 90 ? 14.119 4.569 -8.718 1.00 73.56 90 GLY A C 1
ATOM 684 O O . GLY A 1 90 ? 15.139 4.180 -9.288 1.00 73.56 90 GLY A O 1
ATOM 685 N N . HIS A 1 91 ? 13.000 4.888 -9.374 1.00 72.81 91 HIS A N 1
ATOM 686 C CA . HIS A 1 91 ? 12.868 4.818 -10.830 1.00 72.81 91 HIS A CA 1
ATOM 687 C C . HIS A 1 91 ? 13.873 5.740 -11.535 1.00 72.81 91 HIS A C 1
ATOM 689 O O . HIS A 1 91 ? 14.583 5.305 -12.438 1.00 72.81 91 HIS A O 1
ATOM 695 N N . GLN A 1 92 ? 14.021 6.983 -11.062 1.00 73.94 92 GLN A N 1
ATOM 696 C CA . GLN A 1 92 ? 15.021 7.913 -11.598 1.00 73.94 92 GLN A CA 1
ATOM 697 C C . GLN A 1 92 ? 16.444 7.371 -11.417 1.00 73.94 92 GLN A C 1
ATOM 699 O O . GLN A 1 92 ? 17.239 7.367 -12.350 1.00 73.94 92 GLN A O 1
ATOM 704 N N . LYS A 1 93 ? 16.774 6.835 -10.238 1.00 64.06 93 LYS A N 1
ATOM 705 C CA . LYS A 1 93 ? 18.104 6.270 -9.980 1.00 64.06 93 LYS A CA 1
ATOM 706 C C . LYS A 1 93 ? 18.412 5.086 -10.905 1.00 64.06 93 LYS A C 1
ATOM 708 O O . LYS A 1 93 ? 19.522 5.003 -11.415 1.00 64.06 93 LYS A O 1
ATOM 713 N N . SER A 1 94 ? 17.429 4.224 -11.170 1.00 60.81 94 SER A N 1
ATOM 714 C CA . SER A 1 94 ? 17.542 3.122 -12.136 1.00 60.81 94 SER A CA 1
ATOM 715 C C . SER A 1 94 ? 17.691 3.604 -13.579 1.00 60.81 94 SER A C 1
ATOM 717 O O . SER A 1 94 ? 18.406 2.972 -14.345 1.00 60.81 94 SER A O 1
ATOM 719 N N . HIS A 1 95 ? 17.029 4.696 -13.961 1.00 62.62 95 HIS A N 1
ATOM 720 C CA . HIS A 1 95 ? 17.122 5.262 -15.309 1.00 62.62 95 HIS A CA 1
ATOM 721 C C . HIS A 1 95 ? 18.466 5.972 -15.554 1.00 62.62 95 HIS A C 1
ATOM 723 O O . HIS A 1 95 ? 18.940 6.028 -16.684 1.00 62.62 95 HIS A O 1
ATOM 729 N N . TYR A 1 96 ? 19.087 6.529 -14.509 1.00 58.66 96 TYR A N 1
ATOM 730 C CA . TYR A 1 96 ? 20.349 7.272 -14.620 1.00 58.66 96 TYR A CA 1
ATOM 731 C C . TYR A 1 96 ? 21.614 6.441 -14.324 1.00 58.66 96 TYR A C 1
ATOM 733 O O . TYR A 1 96 ? 22.688 6.833 -14.768 1.00 58.66 96 TYR A O 1
ATOM 741 N N . LEU A 1 97 ? 21.514 5.331 -13.578 1.00 62.06 97 LEU A N 1
ATOM 742 C CA . LEU A 1 97 ? 22.634 4.418 -13.256 1.00 62.06 97 LEU A CA 1
ATOM 743 C C . LEU A 1 97 ? 22.454 2.997 -13.816 1.00 62.06 97 LEU A C 1
ATOM 745 O O . LEU A 1 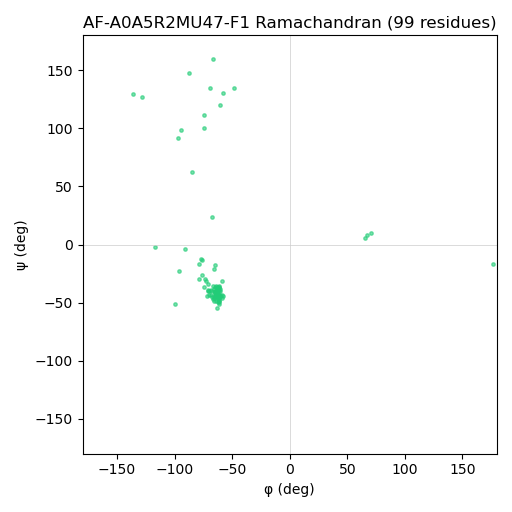97 ? 23.322 2.153 -13.609 1.00 62.06 97 LEU A O 1
ATOM 749 N N . GLY A 1 98 ? 21.329 2.704 -14.472 1.00 56.16 98 GLY A N 1
ATOM 750 C CA . GLY A 1 98 ? 21.182 1.491 -15.268 1.00 56.16 98 GLY A CA 1
ATOM 751 C C . GLY A 1 98 ? 21.976 1.674 -16.550 1.00 56.16 98 GLY A C 1
ATOM 752 O O . GLY A 1 98 ? 21.632 2.540 -17.352 1.00 56.16 98 GLY A O 1
ATOM 753 N N . ASP A 1 99 ? 23.061 0.917 -16.696 1.00 57.97 99 ASP A N 1
ATOM 754 C CA . ASP A 1 99 ? 23.929 0.980 -17.869 1.00 57.97 99 ASP A CA 1
ATOM 755 C C . ASP A 1 99 ? 23.107 0.919 -19.178 1.00 57.97 99 ASP A C 1
ATOM 757 O O . ASP A 1 99 ? 22.187 0.096 -19.287 1.00 57.97 99 ASP A O 1
ATOM 761 N N . PRO A 1 100 ? 23.398 1.786 -20.167 1.00 63.12 100 PRO A N 1
ATOM 762 C CA . PRO A 1 100 ? 22.789 1.705 -21.490 1.00 63.12 100 PRO A CA 1
ATOM 763 C C . PRO A 1 100 ? 23.242 0.430 -22.238 1.00 63.12 100 PRO A C 1
ATOM 765 O O . PRO A 1 100 ? 24.267 -0.152 -21.875 1.00 63.12 100 PRO A O 1
ATOM 768 N N . PRO A 1 101 ? 22.479 -0.015 -23.258 1.00 59.72 101 PRO A N 1
ATOM 769 C CA . PRO A 1 101 ? 22.798 -1.197 -24.066 1.00 59.72 101 PRO A CA 1
ATOM 770 C C . PRO A 1 101 ? 24.103 -1.078 -24.863 1.00 59.72 101 PRO A C 1
ATOM 772 O O . PRO A 1 101 ? 24.495 0.060 -25.215 1.00 59.72 101 PRO A O 1
#

Mean predicted aligned error: 12.01 Å

Secondary structure (DSSP, 8-state):
----TT--HHHHHHHHHHHHHHHHHHHHHHHHHH--HHHHHHHHH-TTSTHHHHHHHHHHHHHHHHHHHTSTT-THHHHHHHHHHHHHHHHHHHHHHS---

Radius of gyration: 17.39 Å; Cα contacts (8 Å, |Δi|>4): 58; chains: 1; bounding box: 53×28×53 Å

Solvent-accessible surface area (backbone atoms only — not comparable to full-atom values): 5734 Å² total; per-residue (Å²): 135,81,86,75,91,73,80,60,60,63,59,54,51,48,51,52,50,44,39,52,51,22,42,53,49,50,51,52,41,43,31,56,51,65,73,34,69,67,64,39,54,51,45,69,73,36,84,88,42,75,51,66,60,51,26,52,51,45,20,51,49,45,53,50,43,16,62,74,68,75,37,88,73,56,33,53,76,54,52,47,62,53,52,49,50,51,32,51,53,49,31,51,50,49,68,74,70,48,78,78,135

pLDDT: mean 70.28, std 7.69, range [53.53, 81.94]